Protein AF-A0A930MAA2-F1 (afdb_monomer_lite)

Foldseek 3Di:
DVVLLQVQQVQLLVLLLLQLQVLLLLCLVPVPDPDPLLVVLLVVLLVVLLVVLVVVLVCCVVVVPPDDPVVQLVVLVVLQVVLVVLLVVLVVVVVPDDDDPVSVVSNSVSSSSNSNSSSNNSVNSLVVSLVVLVVVCVPVCPDPSNVSNVNSNVNSNVNSNVSSNVSSVVSNCPPVVNVVPD

Sequence (182 aa):
MLQAFLQQLVPALEESIKLAVPLGILLAIILPLPDQSIRRTFTRVLKWGFFLSLFMTAVRVGTKSAVNREIFESMAITIDIIGAILLCAILLRSLHREWSPQEERVFRFGTGALTLGLCLYHGLELWLIPVGTVQVAMGNYLTLTFLVKMLGFFGGIFFGFLSGYLAYKAAAALNHGRLVFV

Structure (mmCIF, N/CA/C/O backbone):
data_AF-A0A930MAA2-F1
#
_entry.id   AF-A0A930MAA2-F1
#
loop_
_atom_site.group_PDB
_atom_site.id
_atom_site.type_symbol
_atom_site.label_atom_id
_atom_site.label_alt_id
_atom_site.label_comp_id
_atom_site.label_asym_id
_atom_site.label_entity_id
_atom_site.label_seq_id
_atom_site.pdbx_PDB_ins_code
_atom_site.Cartn_x
_atom_site.Cartn_y
_atom_site.Cartn_z
_atom_site.occupancy
_atom_site.B_iso_or_equiv
_atom_site.auth_seq_id
_atom_site.auth_comp_id
_atom_site.auth_asym_id
_atom_site.auth_atom_id
_atom_site.pdbx_PDB_model_num
ATOM 1 N N . MET A 1 1 ? 14.204 -15.316 -20.553 1.00 83.62 1 MET A N 1
ATOM 2 C CA . MET A 1 1 ? 12.851 -14.711 -20.476 1.00 83.62 1 MET A CA 1
ATOM 3 C C . MET A 1 1 ? 12.228 -14.855 -19.095 1.00 83.62 1 MET A C 1
ATOM 5 O O . MET A 1 1 ? 11.866 -13.834 -18.529 1.00 83.62 1 MET A O 1
ATOM 9 N N . LEU A 1 2 ? 12.202 -16.056 -18.500 1.00 89.50 2 LEU A N 1
ATOM 10 C CA . LEU A 1 2 ? 11.727 -16.247 -17.119 1.00 89.50 2 LEU A CA 1
ATOM 11 C C . LEU A 1 2 ? 12.445 -15.343 -16.096 1.00 89.50 2 LEU A C 1
ATOM 13 O O . LEU A 1 2 ? 11.799 -14.741 -15.252 1.00 89.50 2 LEU A O 1
ATOM 17 N N . GLN A 1 3 ? 13.763 -15.165 -16.222 1.00 91.88 3 GLN A N 1
ATOM 18 C CA . GLN A 1 3 ? 14.521 -14.253 -15.357 1.00 91.88 3 GLN A CA 1
ATOM 19 C C . GLN A 1 3 ? 14.012 -12.800 -15.421 1.00 91.88 3 GLN A C 1
ATOM 21 O O . GLN A 1 3 ? 13.857 -12.167 -14.386 1.00 91.88 3 GLN A O 1
ATOM 26 N N . ALA A 1 4 ? 13.707 -12.281 -16.616 1.00 88.81 4 ALA A N 1
ATOM 27 C CA . ALA A 1 4 ? 13.202 -10.915 -16.786 1.00 88.81 4 ALA A CA 1
ATOM 28 C C . ALA A 1 4 ? 11.789 -10.745 -16.205 1.00 88.81 4 ALA A C 1
ATOM 30 O O . ALA A 1 4 ? 11.466 -9.686 -15.673 1.00 88.81 4 ALA A O 1
ATOM 31 N N . PHE A 1 5 ? 10.974 -11.801 -16.279 1.00 92.25 5 PHE A N 1
ATOM 32 C CA . PHE A 1 5 ? 9.670 -11.860 -15.627 1.00 92.25 5 PHE A CA 1
ATOM 33 C C . PHE A 1 5 ? 9.820 -11.818 -14.103 1.00 92.25 5 PHE A C 1
ATOM 35 O O . PHE A 1 5 ? 9.263 -10.937 -13.454 1.00 92.25 5 PHE A O 1
ATOM 42 N N . LEU A 1 6 ? 10.630 -12.718 -13.533 1.00 92.69 6 LEU A N 1
ATOM 43 C CA . LEU A 1 6 ? 10.838 -12.823 -12.086 1.00 92.69 6 LEU A CA 1
ATOM 44 C C . LEU A 1 6 ? 11.453 -11.553 -11.484 1.00 92.69 6 LEU A C 1
ATOM 46 O O . LEU A 1 6 ? 11.052 -11.142 -10.401 1.00 92.69 6 LEU A O 1
ATOM 50 N N . GLN A 1 7 ? 12.360 -10.892 -12.209 1.00 93.06 7 GLN A N 1
ATOM 51 C CA . GLN A 1 7 ? 12.963 -9.619 -11.797 1.00 93.06 7 GLN A CA 1
ATOM 52 C C . GLN A 1 7 ? 11.949 -8.491 -11.591 1.00 93.06 7 GLN A C 1
ATOM 54 O O . GLN A 1 7 ? 12.253 -7.547 -10.873 1.00 93.06 7 GLN A O 1
ATOM 59 N N . GLN A 1 8 ? 10.783 -8.552 -12.234 1.00 92.50 8 GLN A N 1
ATOM 60 C CA . GLN A 1 8 ? 9.710 -7.575 -12.033 1.00 92.50 8 GLN A CA 1
ATOM 61 C C . GLN A 1 8 ? 8.613 -8.128 -11.124 1.00 92.50 8 GLN A C 1
ATOM 63 O O . GLN A 1 8 ? 8.060 -7.383 -10.324 1.00 92.50 8 GLN A O 1
ATOM 68 N N . LEU A 1 9 ? 8.341 -9.434 -11.205 1.00 95.25 9 LEU A N 1
ATOM 69 C CA . LEU A 1 9 ? 7.348 -10.117 -10.382 1.00 95.25 9 LEU A CA 1
ATOM 70 C C . LEU A 1 9 ? 7.668 -10.020 -8.893 1.00 95.25 9 LEU A C 1
ATOM 72 O O . LEU A 1 9 ? 6.806 -9.614 -8.127 1.00 95.25 9 LEU A O 1
ATOM 76 N N . VAL A 1 10 ? 8.879 -10.404 -8.484 1.00 94.12 10 VAL A N 1
ATOM 77 C CA . VAL A 1 10 ? 9.259 -10.492 -7.066 1.00 94.12 10 VAL A CA 1
ATOM 78 C C . VAL A 1 10 ? 9.164 -9.139 -6.352 1.00 94.12 10 VAL A C 1
ATOM 80 O O . VAL A 1 10 ? 8.442 -9.074 -5.360 1.00 94.12 10 VAL A O 1
ATOM 83 N N . PRO A 1 11 ? 9.790 -8.046 -6.836 1.00 93.75 11 PRO A N 1
ATOM 84 C CA . PRO A 1 11 ? 9.680 -6.757 -6.153 1.00 93.75 11 PRO A CA 1
ATOM 85 C C . PRO A 1 11 ? 8.258 -6.184 -6.211 1.00 93.75 11 PRO A C 1
ATOM 87 O O . PRO A 1 11 ? 7.791 -5.599 -5.239 1.00 93.75 11 PRO A O 1
ATOM 90 N N . ALA A 1 12 ? 7.530 -6.385 -7.317 1.00 94.25 12 ALA A N 1
ATOM 91 C CA . ALA A 1 12 ? 6.144 -5.932 -7.410 1.00 94.25 12 ALA A CA 1
ATOM 92 C C . ALA A 1 12 ? 5.235 -6.693 -6.439 1.00 94.25 12 ALA A C 1
ATOM 94 O O . ALA A 1 12 ? 4.351 -6.098 -5.830 1.00 94.25 12 ALA A O 1
ATOM 95 N N . LEU A 1 13 ? 5.458 -7.998 -6.275 1.00 95.19 13 LEU A N 1
ATOM 96 C CA . LEU A 1 13 ? 4.776 -8.831 -5.291 1.00 95.19 13 LEU A CA 1
ATOM 97 C C . LEU A 1 13 ? 5.088 -8.366 -3.868 1.00 95.19 13 LEU A C 1
ATOM 99 O O . LEU A 1 13 ? 4.176 -8.205 -3.069 1.00 95.19 13 LEU A O 1
ATOM 103 N N . GLU A 1 14 ? 6.358 -8.132 -3.557 1.00 94.19 14 GLU A N 1
ATOM 104 C CA . GLU A 1 14 ? 6.790 -7.698 -2.231 1.00 94.19 14 GLU A CA 1
ATOM 105 C C . GLU A 1 14 ? 6.125 -6.375 -1.823 1.00 94.19 14 GLU A C 1
ATOM 107 O O . GLU A 1 14 ? 5.455 -6.318 -0.789 1.00 94.19 14 GLU A O 1
ATOM 112 N N . GLU A 1 15 ? 6.218 -5.341 -2.662 1.00 92.44 15 GLU A N 1
ATOM 113 C CA . GLU A 1 15 ? 5.625 -4.035 -2.353 1.00 92.44 15 GLU A CA 1
ATOM 114 C C . GLU A 1 15 ? 4.094 -4.064 -2.370 1.00 92.44 15 GLU A C 1
ATOM 116 O O . GLU A 1 15 ? 3.436 -3.435 -1.537 1.00 92.44 15 GLU A O 1
ATOM 121 N N . SER A 1 16 ? 3.492 -4.856 -3.261 1.00 92.56 16 SER A N 1
ATOM 122 C CA . SER A 1 16 ? 2.037 -5.017 -3.265 1.00 92.56 16 SER A CA 1
ATOM 123 C C . SER A 1 16 ? 1.523 -5.793 -2.052 1.00 92.56 16 SER A C 1
ATOM 125 O O . SER A 1 16 ? 0.444 -5.464 -1.570 1.00 92.56 16 SER A O 1
ATOM 127 N N . ILE A 1 17 ? 2.271 -6.758 -1.503 1.00 93.69 17 ILE A N 1
ATOM 128 C CA . ILE A 1 17 ? 1.927 -7.430 -0.239 1.00 93.69 17 ILE A CA 1
ATOM 129 C C . ILE A 1 17 ? 2.012 -6.443 0.925 1.00 93.69 17 ILE A C 1
ATOM 131 O O . ILE A 1 17 ? 1.053 -6.341 1.695 1.00 93.69 17 ILE A O 1
ATOM 135 N N . LYS A 1 18 ? 3.122 -5.699 1.036 1.00 92.75 18 LYS A N 1
ATOM 136 C CA . LYS A 1 18 ? 3.328 -4.696 2.095 1.00 92.75 18 LYS A CA 1
ATOM 137 C C . LYS A 1 18 ? 2.238 -3.622 2.095 1.00 92.75 18 LYS A C 1
ATOM 139 O O . LYS A 1 18 ? 1.850 -3.154 3.157 1.00 92.75 18 LYS A O 1
ATOM 144 N N . LEU A 1 19 ? 1.681 -3.291 0.929 1.00 93.00 19 LEU A N 1
ATOM 145 C CA . LEU A 1 19 ? 0.539 -2.385 0.806 1.00 93.00 19 LEU A CA 1
ATOM 146 C C . LEU A 1 19 ? -0.814 -3.076 1.067 1.00 93.00 19 LEU A C 1
ATOM 148 O O . LEU A 1 19 ? -1.627 -2.597 1.857 1.00 93.00 19 LEU A O 1
ATOM 152 N N . ALA A 1 20 ? -1.097 -4.186 0.382 1.00 92.94 20 ALA A N 1
ATOM 153 C CA . ALA A 1 20 ? -2.432 -4.780 0.332 1.00 92.94 20 ALA A CA 1
ATOM 154 C C . ALA A 1 20 ? -2.813 -5.529 1.614 1.00 92.94 20 ALA A C 1
ATOM 156 O O . ALA A 1 20 ? -3.989 -5.531 1.979 1.00 92.94 20 ALA A O 1
ATOM 157 N N . VAL A 1 21 ? -1.856 -6.154 2.308 1.00 93.25 21 VAL A N 1
ATOM 158 C CA . VAL A 1 21 ? -2.135 -6.913 3.538 1.00 93.25 21 VAL A CA 1
ATOM 159 C C . VAL A 1 21 ? -2.573 -5.991 4.681 1.00 93.25 21 VAL A C 1
ATOM 161 O O . VAL A 1 21 ? -3.670 -6.214 5.202 1.00 93.25 21 VAL A O 1
ATOM 164 N N . PRO A 1 22 ? -1.830 -4.925 5.045 1.00 91.56 22 PRO A N 1
ATOM 165 C CA . PRO A 1 22 ? -2.271 -4.008 6.095 1.00 91.56 22 PRO A CA 1
ATOM 166 C C . PRO A 1 22 ? -3.595 -3.319 5.759 1.00 91.56 22 PRO A C 1
ATOM 168 O O . PRO A 1 22 ? -4.468 -3.218 6.619 1.00 91.56 22 PRO A O 1
ATOM 171 N N . LEU A 1 23 ? -3.801 -2.916 4.499 1.00 92.56 23 LEU A N 1
ATOM 172 C CA . LEU A 1 23 ? -5.073 -2.337 4.055 1.00 92.56 23 LEU A CA 1
ATOM 173 C C . LEU A 1 23 ? -6.233 -3.338 4.138 1.00 92.56 23 LEU A C 1
ATOM 175 O O . LEU A 1 23 ? -7.340 -2.959 4.520 1.00 92.56 23 LEU A O 1
ATOM 179 N N . GLY A 1 24 ? -5.993 -4.609 3.807 1.00 90.44 24 GLY A N 1
ATOM 180 C CA . GLY A 1 24 ? -6.975 -5.684 3.940 1.00 90.44 24 GLY A CA 1
ATOM 181 C C . GLY A 1 24 ? -7.370 -5.932 5.397 1.00 90.44 24 GLY A C 1
ATOM 182 O O . GLY A 1 24 ? -8.558 -6.053 5.700 1.00 90.44 24 GLY A O 1
ATOM 183 N N . ILE A 1 25 ? -6.397 -5.932 6.310 1.00 89.94 25 ILE A N 1
ATOM 184 C CA . ILE A 1 25 ? -6.636 -6.044 7.757 1.00 89.94 25 ILE A CA 1
ATOM 185 C C . ILE A 1 25 ? -7.419 -4.828 8.264 1.00 89.94 25 ILE A C 1
ATOM 187 O O . ILE A 1 25 ? -8.435 -4.986 8.940 1.00 89.94 25 ILE A O 1
ATOM 191 N N . LEU A 1 26 ? -7.007 -3.614 7.893 1.00 89.12 26 LEU A N 1
ATOM 192 C CA . LEU A 1 26 ? -7.688 -2.386 8.295 1.00 89.12 26 LEU A CA 1
ATOM 193 C C . LEU A 1 26 ? -9.138 -2.359 7.789 1.00 89.12 26 LEU A C 1
ATOM 195 O O . LEU A 1 26 ? -10.052 -2.010 8.534 1.00 89.12 26 LEU A O 1
ATOM 199 N N . LEU A 1 27 ? -9.381 -2.811 6.556 1.00 89.12 27 LEU A N 1
ATOM 200 C CA . LEU A 1 27 ? -10.730 -2.959 6.014 1.00 89.12 27 LEU A CA 1
ATOM 201 C C . LEU A 1 27 ? -11.566 -3.965 6.819 1.00 89.12 27 LEU A C 1
ATOM 203 O O . LEU A 1 27 ? -12.745 -3.705 7.059 1.00 89.12 27 LEU A O 1
ATOM 207 N N . ALA A 1 28 ? -10.979 -5.083 7.256 1.00 87.25 28 ALA A N 1
ATOM 208 C CA . ALA A 1 28 ? -11.665 -6.069 8.093 1.00 87.25 28 ALA A CA 1
ATOM 209 C C . ALA A 1 28 ? -12.072 -5.500 9.462 1.00 87.25 28 ALA A C 1
ATOM 211 O O . ALA A 1 28 ? -13.125 -5.870 9.979 1.00 87.25 28 ALA A O 1
ATOM 212 N N . ILE A 1 29 ? -11.280 -4.576 10.015 1.00 85.88 29 ILE A N 1
ATOM 213 C CA . ILE A 1 29 ? -11.586 -3.870 11.267 1.00 85.88 29 ILE A CA 1
ATOM 214 C C . ILE A 1 29 ? -12.692 -2.829 11.054 1.00 85.88 29 ILE A C 1
ATOM 216 O O . ILE A 1 29 ? -13.600 -2.723 11.871 1.00 85.88 29 ILE A O 1
ATOM 220 N N . ILE A 1 30 ? -12.645 -2.071 9.954 1.00 85.88 30 ILE A N 1
ATOM 221 C CA . ILE A 1 30 ? -13.570 -0.955 9.690 1.00 85.88 30 ILE A CA 1
ATOM 222 C C . ILE A 1 30 ? -14.963 -1.429 9.276 1.00 85.88 30 ILE A C 1
ATOM 224 O O . ILE A 1 30 ? -15.960 -0.804 9.627 1.00 85.88 30 ILE A O 1
ATOM 228 N N . LEU A 1 31 ? -15.053 -2.493 8.477 1.00 84.12 31 LEU A N 1
ATOM 229 C CA . LEU A 1 31 ? -16.311 -2.944 7.880 1.00 84.12 31 LEU A CA 1
ATOM 230 C C . LEU A 1 31 ? -17.429 -3.297 8.889 1.00 84.12 31 LEU A C 1
ATOM 232 O O . LEU A 1 31 ? -18.575 -2.956 8.589 1.00 84.12 31 LEU A O 1
ATOM 236 N N . PRO A 1 32 ? -17.149 -3.937 10.042 1.00 80.19 32 PRO A N 1
ATOM 237 C CA . PRO A 1 32 ? -18.152 -4.208 11.072 1.00 80.19 32 PRO A CA 1
ATOM 238 C C . PRO A 1 32 ? -18.475 -3.008 11.978 1.00 80.19 32 PRO A C 1
ATOM 240 O O . PRO A 1 32 ? -19.409 -3.108 12.770 1.00 80.19 32 PRO A O 1
ATOM 243 N N . LEU A 1 33 ? -17.747 -1.886 11.890 1.00 80.19 33 LEU A N 1
ATOM 244 C CA . LEU A 1 33 ? -18.051 -0.711 12.710 1.00 80.19 33 LEU A CA 1
ATOM 245 C C . LEU A 1 33 ? -19.372 -0.058 12.258 1.00 80.19 33 LEU A C 1
ATOM 247 O O . LEU A 1 33 ? -19.614 0.077 11.053 1.00 80.19 33 LEU A O 1
ATOM 251 N N . PRO A 1 34 ? -20.219 0.396 13.202 1.00 74.00 34 PRO A N 1
ATOM 252 C CA . PRO A 1 34 ? -21.496 1.029 12.876 1.00 74.00 34 PRO A CA 1
ATOM 253 C C . PRO A 1 34 ? -21.315 2.379 12.164 1.00 74.00 34 PRO A C 1
ATOM 255 O O . PRO A 1 34 ? -22.152 2.761 11.339 1.00 74.00 34 PRO A O 1
ATOM 258 N N . ASP A 1 35 ? -20.210 3.088 12.427 1.00 79.25 35 ASP A N 1
ATOM 259 C CA . ASP A 1 35 ? -19.970 4.408 11.855 1.00 79.25 35 ASP A CA 1
ATOM 260 C C . ASP A 1 35 ? -19.536 4.368 10.385 1.00 79.25 35 ASP A C 1
ATOM 262 O O . ASP A 1 35 ? -18.423 4.006 9.988 1.00 79.25 35 ASP A O 1
ATOM 266 N N . GLN A 1 36 ? -20.445 4.866 9.556 1.00 83.88 36 GLN A N 1
ATOM 267 C CA . GLN A 1 36 ? -20.263 5.047 8.126 1.00 83.88 36 GLN A CA 1
ATOM 268 C C . GLN A 1 36 ? -19.186 6.081 7.783 1.00 83.88 36 GLN A C 1
ATOM 270 O O . GLN A 1 36 ? -18.628 6.051 6.678 1.00 83.88 36 GLN A O 1
ATOM 275 N N . SER A 1 37 ? -18.893 7.011 8.693 1.00 85.94 37 SER A N 1
ATOM 276 C CA . SER A 1 37 ? -17.938 8.088 8.461 1.00 85.94 37 SER A CA 1
ATOM 277 C C . SER A 1 37 ? -16.507 7.559 8.346 1.00 85.94 37 SER A C 1
ATOM 279 O O . SER A 1 37 ? -15.786 7.970 7.433 1.00 85.94 37 SER A O 1
ATOM 281 N N . ILE A 1 38 ? -16.122 6.573 9.164 1.00 84.81 38 ILE A N 1
ATOM 282 C CA . ILE A 1 38 ? -14.801 5.924 9.104 1.00 84.81 38 ILE A CA 1
ATOM 283 C C . ILE A 1 38 ? -14.612 5.224 7.755 1.00 84.81 38 ILE A C 1
ATOM 285 O O . ILE A 1 38 ? -13.611 5.444 7.071 1.00 84.81 38 ILE A O 1
ATOM 289 N N . ARG A 1 39 ? -15.616 4.464 7.305 1.00 88.00 39 ARG A N 1
ATOM 290 C CA . ARG A 1 39 ? -15.584 3.757 6.015 1.00 88.00 39 ARG A CA 1
ATOM 291 C C . ARG A 1 39 ? -15.479 4.706 4.820 1.00 88.00 39 ARG A C 1
ATOM 293 O O . ARG A 1 39 ? -14.733 4.444 3.870 1.00 88.00 39 ARG A O 1
ATOM 300 N N . ARG A 1 40 ? -16.212 5.823 4.849 1.00 90.19 40 ARG A N 1
ATOM 301 C CA . ARG A 1 40 ? -16.124 6.864 3.809 1.00 90.19 40 ARG A CA 1
ATOM 302 C C . ARG A 1 40 ? -14.749 7.526 3.794 1.00 90.19 40 ARG A C 1
ATOM 304 O O . ARG A 1 40 ? -14.216 7.748 2.711 1.00 90.19 40 ARG A O 1
ATOM 311 N N . THR A 1 41 ? -14.167 7.806 4.959 1.00 90.44 41 THR A N 1
ATOM 312 C CA . THR A 1 41 ? -12.808 8.358 5.054 1.00 90.44 41 THR A CA 1
ATOM 313 C C . THR A 1 41 ? -11.784 7.380 4.500 1.00 90.44 41 THR A C 1
ATOM 315 O O . THR A 1 41 ? -11.029 7.765 3.617 1.00 90.44 41 THR A O 1
ATOM 318 N N . PHE A 1 42 ? -11.811 6.114 4.923 1.00 90.94 42 PHE A N 1
ATOM 319 C CA . PHE A 1 42 ? -10.904 5.079 4.423 1.00 90.94 42 PHE A CA 1
ATOM 320 C C . PHE A 1 42 ? -10.954 4.960 2.896 1.00 90.94 42 PHE A C 1
ATOM 322 O O . PHE A 1 42 ? -9.940 5.108 2.226 1.00 90.94 42 PHE A O 1
ATOM 329 N N . THR A 1 43 ? -12.144 4.780 2.317 1.00 91.69 43 THR A N 1
ATOM 330 C CA . THR A 1 43 ? -12.292 4.622 0.857 1.00 91.69 43 THR A CA 1
ATOM 331 C C . THR A 1 43 ? -11.917 5.880 0.076 1.00 91.69 43 THR A C 1
ATOM 333 O O . THR A 1 43 ? -11.346 5.784 -1.011 1.00 91.69 43 THR A O 1
ATOM 336 N N . ARG A 1 44 ? -12.214 7.071 0.612 1.00 93.06 44 ARG A N 1
ATOM 337 C CA . ARG A 1 44 ? -11.799 8.345 0.018 1.00 93.06 44 ARG A CA 1
ATOM 338 C C . ARG A 1 44 ? -10.278 8.478 0.046 1.00 93.06 44 ARG A C 1
ATOM 340 O O . ARG A 1 44 ? -9.694 8.772 -0.991 1.00 93.06 44 ARG A O 1
ATOM 347 N N . VAL A 1 45 ? -9.652 8.248 1.197 1.00 92.75 45 VAL A N 1
ATOM 348 C CA . VAL A 1 45 ? -8.198 8.351 1.357 1.00 92.75 45 VAL A CA 1
ATOM 349 C C . VAL A 1 45 ? -7.479 7.283 0.548 1.00 92.75 45 VAL A C 1
ATOM 351 O O . VAL A 1 45 ? -6.470 7.598 -0.055 1.00 92.75 45 VAL A O 1
ATOM 354 N N . LEU A 1 46 ? -8.019 6.072 0.428 1.00 92.81 46 LEU A N 1
ATOM 355 C CA . LEU A 1 46 ? -7.455 5.034 -0.433 1.00 92.81 46 LEU A CA 1
ATOM 356 C C . LEU A 1 46 ? -7.421 5.479 -1.904 1.00 92.81 46 LEU A C 1
ATOM 358 O O . LEU A 1 46 ? -6.391 5.369 -2.563 1.00 92.81 46 LEU A O 1
ATOM 362 N N . LYS A 1 47 ? -8.527 6.044 -2.412 1.00 92.44 47 LYS A N 1
ATOM 363 C CA . LYS A 1 47 ? -8.593 6.575 -3.785 1.00 92.44 47 LYS A CA 1
ATOM 364 C C . LYS A 1 47 ? -7.617 7.732 -3.990 1.00 92.44 47 LYS A C 1
ATOM 366 O O . LYS A 1 47 ? -6.847 7.721 -4.944 1.00 92.44 47 LYS A O 1
ATOM 371 N N . TRP A 1 48 ? -7.640 8.727 -3.105 1.00 93.00 48 TRP A N 1
ATOM 372 C CA . TRP A 1 48 ? -6.752 9.886 -3.221 1.00 93.00 48 TRP A CA 1
ATO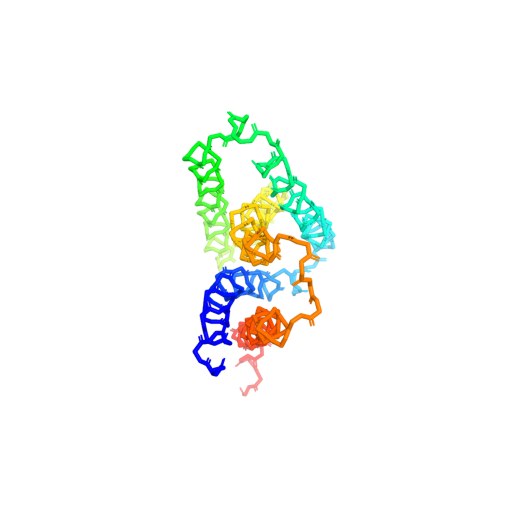M 373 C C . TRP A 1 48 ? -5.288 9.523 -2.990 1.00 93.00 48 TRP A C 1
ATOM 375 O O . TRP A 1 48 ? -4.436 10.025 -3.707 1.00 93.00 48 TRP A O 1
ATOM 385 N N . GLY A 1 49 ? -4.998 8.624 -2.054 1.00 90.38 49 GLY A N 1
ATOM 386 C CA . GLY A 1 49 ? -3.665 8.102 -1.764 1.00 90.38 49 GLY A CA 1
ATOM 387 C C . GLY A 1 49 ? -3.082 7.352 -2.956 1.00 90.38 49 GLY A C 1
ATOM 388 O O . GLY A 1 49 ? -1.925 7.574 -3.299 1.00 90.38 49 GLY A O 1
ATOM 389 N N . PHE A 1 50 ? -3.899 6.563 -3.662 1.00 90.56 50 PHE A N 1
ATOM 390 C CA . PHE A 1 50 ? -3.511 5.946 -4.930 1.00 90.56 50 PHE A CA 1
ATOM 391 C C . PHE A 1 50 ? -3.081 6.999 -5.963 1.00 90.56 50 PHE A C 1
ATOM 393 O O . PHE A 1 50 ? -1.955 6.950 -6.457 1.00 90.56 50 PHE A O 1
ATOM 400 N N . PHE A 1 51 ? -3.924 7.997 -6.250 1.00 91.38 51 PHE A N 1
ATOM 401 C CA . PHE A 1 51 ? -3.578 9.041 -7.226 1.00 91.38 51 PHE A CA 1
ATOM 402 C C . PHE A 1 51 ? -2.396 9.903 -6.779 1.00 91.38 51 PHE A C 1
ATOM 404 O O . PHE A 1 51 ? -1.559 10.274 -7.599 1.00 91.38 51 PHE A O 1
ATOM 411 N N . LEU A 1 52 ? -2.295 10.192 -5.483 1.00 90.19 52 LEU A N 1
ATOM 412 C CA . LEU A 1 52 ? -1.198 10.961 -4.919 1.00 90.19 52 LEU A CA 1
ATOM 413 C C . LEU A 1 52 ? 0.128 10.198 -5.021 1.00 90.19 52 LEU A C 1
ATOM 415 O O . LEU A 1 52 ? 1.133 10.801 -5.375 1.00 90.19 52 LEU A O 1
ATOM 419 N N . SER A 1 53 ? 0.138 8.879 -4.803 1.00 89.06 53 SER A N 1
ATOM 420 C CA . SER A 1 53 ? 1.336 8.045 -4.994 1.00 89.06 53 SER A CA 1
ATOM 421 C C . SER A 1 53 ? 1.828 8.068 -6.448 1.00 89.06 53 SER A C 1
ATOM 423 O O . SER A 1 53 ? 3.027 8.213 -6.703 1.00 89.06 53 SER A O 1
ATOM 425 N N . LEU A 1 54 ? 0.901 8.031 -7.412 1.00 89.56 54 LEU A N 1
ATOM 426 C CA . LEU A 1 54 ? 1.205 8.146 -8.837 1.00 89.56 54 LEU A CA 1
ATOM 427 C C . LEU A 1 54 ? 1.769 9.536 -9.170 1.00 89.56 54 LEU A C 1
ATOM 429 O O . LEU A 1 54 ? 2.791 9.651 -9.847 1.00 89.56 54 LEU A O 1
ATOM 433 N N . PHE A 1 55 ? 1.134 10.592 -8.652 1.00 88.50 55 PHE A N 1
ATOM 434 C CA . PHE A 1 55 ? 1.585 11.972 -8.823 1.00 88.50 55 PHE A CA 1
ATOM 435 C C . PHE A 1 55 ? 2.988 12.185 -8.246 1.00 88.50 55 PHE A C 1
ATOM 437 O O . PHE A 1 55 ? 3.858 12.714 -8.933 1.00 88.50 55 PHE A O 1
ATOM 444 N N . MET A 1 56 ? 3.246 11.717 -7.023 1.00 86.38 56 MET A N 1
ATOM 445 C CA . MET A 1 56 ? 4.560 11.834 -6.386 1.00 86.38 56 MET A CA 1
ATOM 446 C C . MET A 1 56 ? 5.632 11.058 -7.151 1.00 86.38 56 MET A C 1
ATOM 448 O O . MET A 1 56 ? 6.751 11.547 -7.299 1.00 86.38 56 MET A O 1
ATOM 452 N N . THR A 1 57 ? 5.287 9.897 -7.713 1.00 88.06 57 THR A N 1
ATOM 453 C CA . THR A 1 57 ? 6.183 9.151 -8.607 1.00 88.06 57 THR A CA 1
ATOM 454 C C . THR A 1 57 ? 6.530 9.976 -9.847 1.00 88.06 57 THR A C 1
ATOM 456 O O . THR A 1 57 ? 7.705 10.109 -10.189 1.00 88.06 57 THR A O 1
ATOM 459 N N . ALA A 1 58 ? 5.534 10.591 -10.490 1.00 86.69 58 ALA A N 1
ATOM 460 C CA . ALA A 1 58 ? 5.746 11.441 -11.660 1.00 86.69 58 ALA A CA 1
ATOM 461 C C . ALA A 1 58 ? 6.611 12.670 -11.334 1.00 86.69 58 ALA A C 1
ATOM 463 O O . ALA A 1 58 ? 7.564 12.957 -12.058 1.00 86.69 58 ALA A O 1
ATOM 464 N N . VAL A 1 59 ? 6.335 13.359 -10.221 1.00 85.56 59 VAL A N 1
ATOM 465 C CA . VAL A 1 59 ? 7.130 14.507 -9.756 1.00 85.56 59 VAL A CA 1
ATOM 466 C C . VAL A 1 59 ? 8.566 14.086 -9.470 1.00 85.56 59 VAL A C 1
ATOM 468 O O . VAL A 1 59 ? 9.494 14.746 -9.937 1.00 85.56 59 VAL A O 1
ATOM 471 N N . ARG A 1 60 ? 8.779 12.974 -8.760 1.00 84.06 60 ARG A N 1
ATOM 472 C CA . ARG A 1 60 ? 10.117 12.452 -8.443 1.00 84.06 60 ARG A CA 1
ATOM 473 C C . ARG A 1 60 ? 10.920 12.165 -9.710 1.00 84.06 60 ARG A C 1
ATOM 475 O O . ARG A 1 60 ? 12.076 12.568 -9.817 1.00 84.06 60 ARG A O 1
ATOM 482 N N . VAL A 1 61 ? 10.296 11.505 -10.682 1.00 83.00 61 VAL A N 1
ATOM 483 C CA . VAL A 1 61 ? 10.929 11.151 -11.958 1.00 83.00 61 VAL A CA 1
ATOM 484 C C . VAL A 1 61 ? 11.208 12.390 -12.808 1.00 83.00 61 VAL A C 1
ATOM 486 O O . VAL A 1 61 ? 12.274 12.484 -13.414 1.00 83.00 61 VAL A O 1
ATOM 489 N N . GLY A 1 62 ? 10.278 13.346 -12.834 1.00 79.12 62 GLY A N 1
ATOM 490 C CA . GLY A 1 62 ? 10.378 14.560 -13.643 1.00 79.12 62 GLY A CA 1
ATOM 491 C C . GLY A 1 62 ? 11.339 15.607 -13.084 1.00 79.12 62 GLY A C 1
ATOM 492 O O . GLY A 1 62 ? 11.965 16.326 -13.854 1.00 79.12 62 GLY A O 1
ATOM 493 N N . THR A 1 63 ? 11.485 15.694 -11.760 1.00 76.94 63 THR A N 1
ATOM 494 C CA . THR A 1 63 ? 12.250 16.782 -11.130 1.00 76.94 63 THR A CA 1
ATOM 495 C C . THR A 1 63 ? 13.656 16.395 -10.688 1.00 76.94 63 THR A C 1
ATOM 497 O O . THR A 1 63 ? 14.434 17.314 -10.460 1.00 76.94 63 THR A O 1
ATOM 500 N N . LYS A 1 64 ? 13.999 15.094 -10.587 1.00 63.91 64 LYS A N 1
ATOM 501 C CA . LYS A 1 64 ? 15.282 14.484 -10.133 1.00 63.91 64 LYS A CA 1
ATOM 502 C C . LYS A 1 64 ? 15.880 14.979 -8.793 1.00 63.91 64 LYS A C 1
ATOM 504 O O . LYS A 1 64 ? 16.597 14.213 -8.162 1.00 63.91 64 LYS A O 1
ATOM 509 N N . SER A 1 65 ? 15.546 16.184 -8.333 1.00 56.97 65 SER A N 1
ATOM 510 C CA . SER A 1 65 ? 16.127 16.904 -7.195 1.00 56.97 65 SER A CA 1
ATOM 511 C C . SER A 1 65 ? 15.084 17.535 -6.261 1.00 56.97 65 SER A C 1
ATOM 513 O O . SER A 1 65 ? 15.460 17.991 -5.188 1.00 56.97 65 SER A O 1
ATOM 515 N N . ALA A 1 66 ? 13.791 17.598 -6.623 1.00 59.94 66 ALA A N 1
ATOM 516 C CA . ALA A 1 66 ? 12.800 18.314 -5.801 1.00 59.94 66 ALA A CA 1
ATOM 517 C C . ALA A 1 66 ? 12.236 17.487 -4.631 1.00 59.94 66 ALA A C 1
ATOM 519 O O . ALA A 1 66 ? 11.742 18.057 -3.662 1.00 59.94 66 ALA A O 1
ATOM 520 N N . VAL A 1 67 ? 12.309 16.153 -4.698 1.00 63.50 67 VAL A N 1
ATOM 521 C CA . VAL A 1 67 ? 11.834 15.263 -3.629 1.00 63.50 67 VAL A CA 1
ATOM 522 C C . VAL A 1 67 ? 13.003 14.429 -3.136 1.00 63.50 67 VAL A C 1
ATOM 524 O O . VAL A 1 67 ? 13.416 13.476 -3.799 1.00 63.50 67 VAL A O 1
ATOM 527 N N . ASN A 1 68 ? 13.541 14.794 -1.972 1.00 76.62 68 ASN A N 1
ATOM 528 C CA . ASN A 1 68 ? 14.590 14.003 -1.350 1.00 76.62 68 ASN A CA 1
ATOM 529 C C . ASN A 1 68 ? 13.985 12.695 -0.821 1.00 76.62 68 ASN A C 1
ATOM 531 O O . ASN A 1 68 ? 13.060 12.724 -0.003 1.00 76.62 68 ASN A O 1
ATOM 535 N N . ARG A 1 69 ? 14.491 11.558 -1.317 1.00 73.31 69 ARG A N 1
ATOM 536 C CA . ARG A 1 69 ? 13.948 10.217 -1.044 1.00 73.31 69 ARG A CA 1
ATOM 537 C C . ARG A 1 69 ? 13.835 9.967 0.458 1.00 73.31 69 ARG A C 1
ATOM 539 O O . ARG A 1 69 ? 12.769 9.608 0.940 1.00 73.31 69 ARG A O 1
ATOM 546 N N . GLU A 1 70 ? 14.914 10.244 1.178 1.00 80.38 70 GLU A N 1
ATOM 547 C CA . GLU A 1 70 ? 15.038 9.979 2.613 1.00 80.38 70 GLU A CA 1
ATOM 548 C C . GLU A 1 70 ? 14.026 10.779 3.442 1.00 80.38 70 GLU A C 1
ATOM 550 O O . GLU A 1 70 ? 13.423 10.254 4.377 1.00 80.38 70 GLU A O 1
ATOM 555 N N . ILE A 1 71 ? 13.784 12.042 3.076 1.00 82.19 71 ILE A N 1
ATOM 556 C CA . ILE A 1 71 ? 12.846 12.917 3.794 1.00 82.19 71 ILE A CA 1
ATOM 557 C C . ILE A 1 71 ? 11.406 12.455 3.559 1.00 82.19 71 ILE A C 1
ATOM 559 O O . ILE A 1 71 ? 10.609 12.385 4.491 1.00 82.19 71 ILE A O 1
ATOM 563 N N . PHE A 1 72 ? 11.063 12.117 2.317 1.00 81.81 72 PHE A N 1
ATOM 564 C CA . PHE A 1 72 ? 9.717 11.651 2.001 1.00 81.81 72 PHE A CA 1
ATOM 565 C C . PHE A 1 72 ? 9.414 10.294 2.653 1.00 81.81 72 PHE A C 1
ATOM 567 O O . PHE A 1 72 ? 8.355 10.120 3.256 1.00 81.81 72 PHE A O 1
ATOM 574 N N . GLU A 1 73 ? 10.361 9.360 2.583 1.00 83.00 73 GLU A N 1
ATOM 575 C CA . GLU A 1 73 ? 10.240 8.029 3.179 1.00 83.00 73 GLU A CA 1
ATOM 576 C C . GLU A 1 73 ? 10.150 8.094 4.705 1.00 83.00 73 GLU A C 1
ATOM 578 O O . GLU A 1 73 ? 9.239 7.508 5.289 1.00 83.00 73 GLU A O 1
ATOM 583 N N . SER A 1 74 ? 11.016 8.878 5.353 1.00 85.81 74 SER A N 1
ATOM 584 C CA . SER A 1 74 ? 10.968 9.065 6.808 1.00 85.81 74 SER A CA 1
ATOM 585 C C . SER A 1 74 ? 9.660 9.706 7.273 1.00 85.81 74 SER A C 1
ATOM 587 O O . SER A 1 74 ? 9.093 9.276 8.280 1.00 85.81 74 SER A O 1
ATOM 589 N N . MET A 1 75 ? 9.129 10.681 6.530 1.00 86.88 75 MET A N 1
ATOM 590 C CA . MET A 1 75 ? 7.849 11.311 6.854 1.00 86.88 75 MET A CA 1
ATOM 591 C C . MET A 1 75 ? 6.682 10.323 6.725 1.00 86.88 75 MET A C 1
ATOM 593 O O . MET A 1 75 ? 5.834 10.265 7.616 1.00 86.88 75 MET A O 1
ATOM 597 N N . ALA A 1 76 ? 6.652 9.515 5.660 1.00 86.50 76 ALA A N 1
ATOM 598 C CA . ALA A 1 76 ? 5.605 8.517 5.454 1.00 86.50 76 ALA A CA 1
ATOM 599 C C . ALA A 1 76 ? 5.626 7.428 6.540 1.00 86.50 76 ALA A C 1
ATOM 601 O O . ALA A 1 76 ? 4.583 7.137 7.123 1.00 86.50 76 ALA A O 1
ATOM 602 N N . ILE A 1 77 ? 6.811 6.907 6.881 1.00 87.12 77 ILE A N 1
ATOM 603 C CA . ILE A 1 77 ? 6.994 5.916 7.954 1.00 87.12 77 ILE A CA 1
ATOM 604 C C . ILE A 1 77 ? 6.579 6.493 9.312 1.00 87.12 77 ILE A C 1
ATOM 606 O O . ILE A 1 77 ? 5.898 5.828 10.088 1.00 87.12 77 ILE A O 1
ATOM 610 N N . THR A 1 78 ? 6.949 7.742 9.605 1.00 88.69 78 THR A N 1
ATOM 611 C CA . THR A 1 78 ? 6.596 8.387 10.881 1.00 88.69 78 THR A CA 1
ATOM 612 C C . THR A 1 78 ? 5.081 8.515 11.037 1.00 88.69 78 THR A C 1
ATOM 614 O O . THR A 1 78 ? 4.539 8.200 12.097 1.00 88.69 78 THR A O 1
ATOM 617 N N . ILE A 1 79 ? 4.383 8.937 9.978 1.00 87.88 79 ILE A N 1
ATOM 618 C CA . ILE A 1 79 ? 2.916 9.020 9.965 1.00 87.88 79 ILE A CA 1
ATOM 619 C C . ILE A 1 79 ? 2.296 7.634 10.166 1.00 87.88 79 ILE A C 1
ATOM 621 O O . ILE A 1 79 ? 1.339 7.507 10.932 1.00 87.88 79 ILE A O 1
ATOM 625 N N . ASP A 1 80 ? 2.847 6.611 9.513 1.00 87.38 80 ASP A N 1
ATOM 626 C CA . ASP A 1 80 ? 2.338 5.245 9.594 1.00 87.38 80 ASP A CA 1
ATOM 627 C C . ASP A 1 80 ? 2.496 4.657 11.003 1.00 87.38 80 ASP A C 1
ATOM 629 O O . ASP A 1 80 ? 1.528 4.170 11.584 1.00 87.38 80 ASP A O 1
ATOM 633 N N . ILE A 1 81 ? 3.670 4.817 11.624 1.00 89.19 81 ILE A N 1
ATOM 634 C CA . ILE A 1 81 ? 3.930 4.374 13.003 1.00 89.19 81 ILE A CA 1
ATOM 635 C C . ILE A 1 81 ? 2.994 5.077 13.991 1.00 89.19 81 ILE A C 1
ATOM 637 O O . ILE A 1 81 ? 2.370 4.421 14.827 1.00 89.19 81 ILE A O 1
ATOM 641 N N . ILE A 1 82 ? 2.864 6.405 13.902 1.00 89.38 82 ILE A N 1
ATOM 642 C CA . ILE A 1 82 ? 1.981 7.169 14.795 1.00 89.38 82 ILE A CA 1
ATOM 643 C C . ILE A 1 82 ? 0.525 6.731 14.595 1.00 89.38 82 ILE A C 1
ATOM 645 O O . ILE A 1 82 ? -0.190 6.503 15.573 1.00 89.38 82 ILE A O 1
ATOM 649 N N . GLY A 1 83 ? 0.091 6.570 13.343 1.00 86.75 83 GLY A N 1
ATOM 650 C CA . GLY A 1 83 ? -1.240 6.076 13.000 1.00 86.75 83 GLY A CA 1
ATOM 651 C C . GLY A 1 83 ? -1.505 4.686 13.575 1.00 86.75 83 GLY A C 1
ATOM 652 O O . GLY A 1 83 ? -2.529 4.480 14.226 1.00 86.75 83 GLY A O 1
ATOM 653 N N . ALA A 1 84 ? -0.565 3.756 13.410 1.00 87.81 84 ALA A N 1
ATOM 654 C CA . ALA A 1 84 ? -0.669 2.388 13.903 1.00 87.81 84 ALA A CA 1
ATOM 655 C C . ALA A 1 84 ? -0.753 2.343 15.433 1.00 87.81 84 ALA A C 1
ATOM 657 O O . ALA A 1 84 ? -1.642 1.688 15.975 1.00 87.81 84 ALA A O 1
ATOM 658 N N . ILE A 1 85 ? 0.111 3.082 16.138 1.00 89.75 85 ILE A N 1
ATOM 659 C CA . ILE A 1 85 ? 0.104 3.148 17.607 1.00 89.75 85 ILE A CA 1
ATOM 660 C C . ILE A 1 85 ? -1.230 3.700 18.118 1.00 89.75 85 ILE A C 1
ATOM 662 O O . ILE A 1 85 ? -1.812 3.127 19.040 1.00 89.75 85 ILE A O 1
ATOM 666 N N . LEU A 1 86 ? -1.743 4.775 17.511 1.00 88.62 86 LEU A N 1
ATOM 667 C CA . LEU A 1 86 ? -3.028 5.367 17.891 1.00 88.62 86 LEU A CA 1
ATOM 668 C C . LEU A 1 86 ? -4.189 4.387 17.689 1.00 88.62 86 LEU A C 1
ATOM 670 O O . LEU A 1 86 ? -5.012 4.221 18.590 1.00 88.62 86 LEU A O 1
ATOM 674 N N . LEU A 1 87 ? -4.246 3.718 16.533 1.00 88.00 87 LEU A N 1
ATOM 675 C CA . LEU A 1 87 ? -5.288 2.733 16.243 1.00 88.00 87 LEU A CA 1
ATOM 676 C C . LEU A 1 87 ? -5.208 1.543 17.203 1.00 88.00 87 LEU A C 1
ATOM 678 O O . LEU A 1 87 ? -6.222 1.176 17.792 1.00 88.00 87 LEU A O 1
ATOM 682 N N . CYS A 1 88 ? -4.016 0.986 17.423 1.00 87.00 88 CYS A N 1
ATOM 683 C CA . CYS A 1 88 ? -3.804 -0.112 18.364 1.00 87.00 88 CYS A CA 1
ATOM 684 C C . CYS A 1 88 ? -4.200 0.275 19.794 1.00 87.00 88 CYS A C 1
ATOM 686 O O . CYS A 1 88 ? -4.882 -0.496 20.463 1.00 87.00 88 CYS A O 1
ATOM 688 N N . ALA A 1 89 ? -3.838 1.474 20.260 1.00 86.31 89 ALA A N 1
ATOM 689 C CA . ALA A 1 89 ? -4.195 1.943 21.597 1.00 86.31 89 ALA A CA 1
ATOM 690 C C . ALA A 1 89 ? -5.718 2.057 21.789 1.00 86.31 89 ALA A C 1
ATOM 692 O O . ALA A 1 89 ? -6.237 1.654 22.831 1.00 86.31 89 ALA A O 1
ATOM 693 N N . ILE A 1 90 ? -6.439 2.568 20.785 1.00 84.94 90 ILE A N 1
ATOM 694 C CA . ILE A 1 90 ? -7.905 2.684 20.822 1.00 84.94 90 ILE A CA 1
ATOM 695 C C . ILE A 1 90 ? -8.558 1.298 20.757 1.00 84.94 90 ILE A C 1
ATOM 697 O O . ILE A 1 90 ? -9.443 1.006 21.558 1.00 84.94 90 ILE A O 1
ATOM 701 N N . LEU A 1 91 ? -8.093 0.414 19.869 1.00 84.00 91 LEU A N 1
ATOM 702 C CA . LEU A 1 91 ? -8.618 -0.952 19.747 1.00 84.00 91 LEU A CA 1
ATOM 703 C C . LEU A 1 91 ? -8.386 -1.780 21.020 1.00 84.00 91 LEU A C 1
ATOM 705 O O . LEU A 1 91 ? -9.282 -2.501 21.450 1.00 84.00 91 LEU A O 1
ATOM 709 N N . LEU A 1 92 ? -7.228 -1.639 21.673 1.00 82.38 92 LEU A N 1
ATOM 710 C CA . LEU A 1 92 ? -6.939 -2.322 22.939 1.00 82.38 92 LEU A CA 1
ATOM 711 C C . LEU A 1 92 ? -7.827 -1.823 24.087 1.00 82.38 92 LEU A C 1
ATOM 713 O O . LEU A 1 92 ? -8.284 -2.614 24.912 1.00 82.38 92 LEU A O 1
ATOM 717 N N . ARG A 1 93 ? -8.112 -0.517 24.135 1.00 80.38 93 ARG A N 1
ATOM 718 C CA . ARG A 1 93 ? -9.051 0.058 25.112 1.00 80.38 93 ARG A CA 1
ATOM 719 C C . ARG A 1 93 ? -10.493 -0.359 24.837 1.00 80.38 93 ARG A C 1
ATOM 721 O O . ARG A 1 93 ? -11.232 -0.631 25.780 1.00 80.38 93 ARG A O 1
ATOM 728 N N . SER A 1 94 ? -10.858 -0.484 23.563 1.00 74.25 94 SER A N 1
ATOM 729 C CA . SER A 1 94 ? -12.181 -0.929 23.124 1.00 74.25 94 SER A CA 1
ATOM 730 C C . SER A 1 94 ? -12.567 -2.321 23.613 1.00 74.25 94 SER A C 1
ATOM 732 O O . SER A 1 94 ? -13.756 -2.607 23.707 1.00 74.25 94 SER A O 1
ATOM 734 N N . LEU A 1 95 ? -11.598 -3.198 23.894 1.00 69.56 95 LEU A N 1
ATOM 735 C CA . LEU A 1 95 ? -11.878 -4.536 24.427 1.00 69.56 95 LEU A CA 1
ATOM 736 C C . LEU A 1 95 ? -12.591 -4.486 25.787 1.00 69.56 95 LEU A C 1
ATOM 738 O O . LEU A 1 95 ? -13.296 -5.423 26.139 1.00 69.56 95 LEU A O 1
ATOM 742 N N . HIS A 1 96 ? -12.413 -3.396 26.540 1.00 69.44 96 HIS A N 1
ATOM 743 C CA . HIS A 1 96 ? -12.909 -3.258 27.910 1.00 69.44 96 HIS A CA 1
ATOM 744 C C . HIS A 1 96 ? -13.966 -2.154 28.066 1.00 69.44 96 HIS A C 1
ATOM 746 O O . HIS A 1 96 ? -14.559 -2.032 29.137 1.00 69.44 96 HIS A O 1
ATOM 752 N N . ARG A 1 97 ? -14.182 -1.312 27.043 1.00 75.31 97 ARG A N 1
ATOM 753 C CA . ARG A 1 97 ? -15.042 -0.124 27.129 1.00 75.31 97 ARG A CA 1
ATOM 754 C C . ARG A 1 97 ? -15.595 0.288 25.762 1.00 75.31 97 ARG A C 1
ATOM 756 O O . ARG A 1 97 ? -14.905 0.189 24.753 1.00 75.31 97 ARG A O 1
ATOM 763 N N . GLU A 1 98 ? -16.811 0.828 25.751 1.00 78.56 98 GLU A N 1
ATOM 764 C CA . GLU A 1 98 ? -17.386 1.492 24.576 1.00 78.56 98 GLU A CA 1
ATOM 765 C C . GLU A 1 98 ? -16.632 2.777 24.191 1.00 78.56 98 GLU A C 1
ATOM 767 O O . GLU A 1 98 ? -16.033 3.450 25.036 1.00 78.56 98 GLU A O 1
ATOM 772 N N . TRP A 1 99 ? -16.671 3.124 22.902 1.00 79.62 99 TRP A N 1
ATOM 773 C CA . TRP A 1 99 ? -15.924 4.255 22.353 1.00 79.62 99 TRP A CA 1
ATOM 774 C C . TRP A 1 99 ? -16.558 5.583 22.741 1.00 79.62 99 TRP A C 1
ATOM 776 O O . TRP A 1 99 ? -17.762 5.790 22.589 1.00 79.62 99 TRP A O 1
ATOM 786 N N . SER A 1 100 ? -15.728 6.531 23.168 1.00 84.69 100 SER A N 1
ATOM 787 C CA . SER A 1 100 ? -16.157 7.922 23.257 1.00 84.69 100 SER A CA 1
ATOM 788 C C . SER A 1 100 ? -16.233 8.577 21.864 1.00 84.69 100 SER A C 1
ATOM 790 O O . SER A 1 100 ? -15.467 8.220 20.963 1.00 84.69 100 SER A O 1
ATOM 792 N N . PRO A 1 101 ? -17.064 9.625 21.682 1.00 83.56 101 PRO A N 1
ATOM 793 C CA . PRO A 1 101 ? -17.140 10.366 20.415 1.00 83.56 101 PRO A CA 1
ATOM 794 C C . PRO A 1 101 ? -15.800 10.994 19.989 1.00 83.56 101 PRO A C 1
ATOM 796 O O . PRO A 1 101 ? -15.549 11.248 18.809 1.00 83.56 101 PRO A O 1
ATOM 799 N N . GLN A 1 102 ? -14.928 11.284 20.961 1.00 86.00 102 GLN A N 1
ATOM 800 C CA . GLN A 1 102 ? -13.585 11.799 20.701 1.00 86.00 102 GLN A CA 1
ATOM 801 C C . GLN A 1 102 ? -12.663 10.701 20.164 1.00 86.00 102 GLN A C 1
ATOM 803 O O . GLN A 1 102 ? -11.969 10.934 19.175 1.00 86.00 102 GLN A O 1
ATOM 808 N N . GLU A 1 103 ? -12.686 9.506 20.759 1.00 85.44 103 GLU A N 1
ATOM 809 C CA . GLU A 1 103 ? -11.904 8.354 20.294 1.00 85.44 103 GLU A CA 1
ATOM 810 C C . GLU A 1 103 ? -12.317 7.926 18.888 1.00 85.44 103 GLU A C 1
ATOM 812 O O . GLU A 1 103 ? -11.451 7.675 18.060 1.00 85.44 103 GLU A O 1
ATOM 817 N N . GLU A 1 104 ? -13.609 7.948 18.567 1.00 85.25 104 GLU A N 1
ATOM 818 C CA . GLU A 1 104 ? -14.109 7.662 17.219 1.00 85.25 104 GLU A CA 1
ATOM 819 C C . GLU A 1 104 ? -13.569 8.660 16.179 1.00 85.25 104 GLU A C 1
ATOM 821 O O . GLU A 1 104 ? -13.104 8.282 15.097 1.00 85.25 104 GLU A O 1
ATOM 826 N N . ARG A 1 105 ? -13.540 9.955 16.524 1.00 87.06 105 ARG A N 1
ATOM 827 C CA . ARG A 1 105 ? -12.944 10.989 15.670 1.00 87.06 105 ARG A CA 1
ATOM 828 C C . ARG A 1 105 ? -11.441 10.759 15.486 1.00 87.06 105 ARG A C 1
ATOM 830 O O . ARG A 1 105 ? -10.960 10.876 14.358 1.00 87.06 105 ARG A O 1
ATOM 837 N N . VAL A 1 106 ? -10.710 10.441 16.555 1.00 88.50 106 VAL A N 1
ATOM 838 C CA . VAL A 1 106 ? -9.266 10.149 16.494 1.00 88.50 106 VAL A CA 1
ATOM 839 C C . VAL A 1 106 ? -9.005 8.886 15.677 1.00 88.50 106 VAL A C 1
ATOM 841 O O . VAL A 1 106 ? -8.138 8.904 14.810 1.00 88.50 106 VAL A O 1
ATOM 844 N N . PHE A 1 107 ? -9.799 7.832 15.861 1.00 88.56 107 PHE A N 1
ATOM 845 C CA . PHE A 1 107 ? -9.713 6.587 15.102 1.00 88.56 107 PHE A CA 1
ATOM 846 C C . PHE A 1 107 ? -9.934 6.828 13.608 1.00 88.56 107 PHE A C 1
ATOM 848 O O . PHE A 1 107 ? -9.189 6.319 12.770 1.00 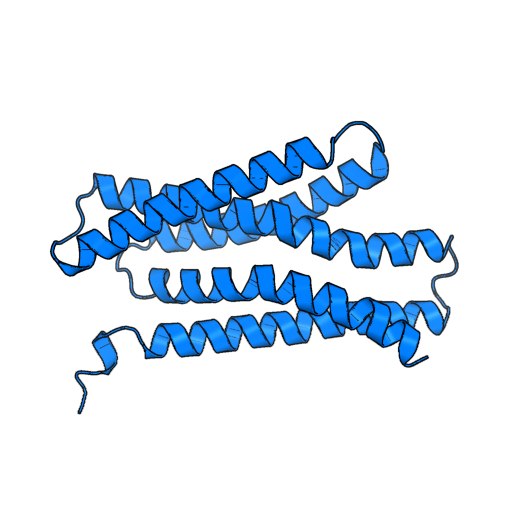88.56 107 PHE A O 1
ATOM 855 N N . ARG A 1 108 ? -10.906 7.674 13.248 1.00 89.00 108 ARG A N 1
ATOM 856 C CA . ARG A 1 108 ? -11.140 8.080 11.858 1.00 89.00 108 ARG A CA 1
ATOM 857 C C . ARG A 1 108 ? -9.937 8.799 11.250 1.00 89.00 108 ARG A C 1
ATOM 859 O O . ARG A 1 108 ? -9.570 8.505 10.112 1.00 89.00 108 ARG A O 1
ATOM 866 N N . PHE A 1 109 ? -9.339 9.744 11.977 1.00 88.38 109 PHE A N 1
ATOM 867 C CA . PHE A 1 109 ? -8.143 10.449 11.509 1.00 88.38 109 PHE A CA 1
ATOM 868 C C . PHE A 1 109 ? -6.931 9.520 11.425 1.00 88.38 109 PHE A C 1
ATOM 870 O O . PHE A 1 109 ? -6.243 9.547 10.411 1.00 88.38 109 PHE A O 1
ATOM 877 N N . GLY A 1 110 ? -6.719 8.656 12.420 1.00 89.12 110 GLY A N 1
ATOM 878 C CA . GLY A 1 110 ? -5.653 7.652 12.429 1.00 89.12 110 GLY A CA 1
ATOM 879 C C . GLY A 1 110 ? -5.782 6.661 11.274 1.00 89.12 110 GLY A C 1
ATOM 880 O O . GLY A 1 110 ? -4.811 6.403 10.576 1.00 89.12 110 GLY A O 1
ATOM 881 N N . THR A 1 111 ? -7.002 6.202 10.989 1.00 90.31 111 THR A N 1
ATOM 882 C CA . THR A 1 111 ? -7.313 5.345 9.834 1.00 90.31 111 THR A CA 1
ATOM 883 C C . THR A 1 111 ? -6.939 6.031 8.525 1.00 90.31 111 THR A C 1
ATOM 885 O O . THR A 1 111 ? -6.312 5.424 7.657 1.00 90.31 111 THR A O 1
ATOM 888 N N . GLY A 1 112 ? -7.315 7.305 8.372 1.00 90.56 112 GLY A N 1
ATOM 889 C CA . GLY A 1 112 ? -6.942 8.101 7.207 1.00 90.56 112 GLY A CA 1
ATOM 890 C C . GLY A 1 112 ? -5.427 8.282 7.095 1.00 90.56 112 GLY A C 1
ATOM 891 O O . GLY A 1 112 ? -4.866 8.027 6.037 1.00 90.56 112 GLY A O 1
ATOM 892 N N . ALA A 1 113 ? -4.759 8.668 8.181 1.00 90.69 113 ALA A N 1
ATOM 893 C CA . ALA A 1 113 ? -3.315 8.883 8.216 1.00 90.69 113 ALA A CA 1
ATOM 894 C C . ALA A 1 113 ? -2.530 7.611 7.863 1.00 90.69 113 ALA A C 1
ATOM 896 O O . ALA A 1 113 ? -1.661 7.667 6.999 1.00 90.69 113 ALA A O 1
ATOM 897 N N . LEU A 1 114 ? -2.896 6.468 8.448 1.00 91.50 114 LEU A N 1
ATOM 898 C CA . LEU A 1 114 ? -2.280 5.167 8.178 1.00 91.50 114 LEU A CA 1
ATOM 899 C C . LEU A 1 114 ? -2.503 4.728 6.723 1.00 91.50 114 LEU A C 1
ATOM 901 O O . LEU A 1 114 ? -1.566 4.388 6.011 1.00 91.50 114 LEU A O 1
ATOM 905 N N . THR A 1 115 ? -3.741 4.832 6.227 1.00 92.25 115 THR A N 1
ATOM 906 C CA . THR A 1 115 ? -4.053 4.516 4.819 1.00 92.25 115 THR A CA 1
ATOM 907 C C . THR A 1 115 ? -3.232 5.380 3.862 1.00 92.25 115 THR A C 1
ATOM 909 O O . THR A 1 115 ? -2.725 4.886 2.855 1.00 92.25 115 THR A O 1
ATOM 912 N N . LEU A 1 116 ? -3.096 6.672 4.170 1.00 91.44 116 LEU A N 1
ATOM 913 C CA . LEU A 1 116 ? -2.312 7.604 3.373 1.00 91.44 116 LEU A CA 1
ATOM 914 C C . LEU A 1 116 ? -0.816 7.276 3.434 1.00 91.44 116 LEU A C 1
ATOM 916 O O . LEU A 1 116 ? -0.187 7.233 2.383 1.00 91.44 116 LEU A O 1
ATOM 920 N N . GLY A 1 117 ? -0.267 7.021 4.624 1.00 89.50 117 GLY A N 1
ATOM 921 C CA . GLY A 1 117 ? 1.138 6.660 4.833 1.00 89.50 117 GLY A CA 1
ATOM 922 C C . GLY A 1 117 ? 1.531 5.419 4.035 1.00 89.50 117 GLY A C 1
ATOM 923 O O . GLY A 1 117 ? 2.457 5.483 3.226 1.00 89.50 117 GLY A O 1
ATOM 924 N N . LEU A 1 118 ? 0.745 4.345 4.155 1.00 91.06 118 LEU A N 1
ATOM 925 C CA . LEU A 1 118 ? 0.929 3.111 3.387 1.00 91.06 118 LEU A CA 1
ATOM 926 C C . LEU A 1 118 ? 0.889 3.361 1.873 1.00 91.06 118 LEU A C 1
ATOM 928 O O . LEU A 1 118 ? 1.769 2.901 1.146 1.00 91.06 118 LEU A O 1
ATOM 932 N N . CYS A 1 119 ? -0.101 4.118 1.386 1.00 90.88 119 CYS A N 1
ATOM 933 C CA . CYS A 1 119 ? -0.210 4.432 -0.042 1.00 90.88 119 CYS A CA 1
ATOM 934 C C . CYS A 1 119 ? 0.960 5.285 -0.543 1.00 90.88 119 CYS A C 1
ATOM 936 O O . CYS A 1 119 ? 1.425 5.090 -1.662 1.00 90.88 119 CYS A O 1
ATOM 938 N N . LEU A 1 120 ? 1.425 6.246 0.254 1.00 88.44 120 LEU A N 1
ATOM 939 C CA . LEU A 1 120 ? 2.515 7.136 -0.130 1.00 88.44 120 LEU A CA 1
ATOM 940 C C . LEU A 1 120 ? 3.861 6.422 -0.155 1.00 88.44 120 LEU A C 1
ATOM 942 O O . LEU A 1 120 ? 4.635 6.665 -1.074 1.00 88.44 120 LEU A O 1
ATOM 946 N N . TYR A 1 121 ? 4.128 5.558 0.821 1.00 88.38 121 TYR A N 1
ATOM 947 C CA . TYR A 1 121 ? 5.389 4.836 0.914 1.00 88.38 121 TYR A CA 1
ATOM 948 C C . TYR A 1 121 ? 5.428 3.669 -0.081 1.00 88.38 121 TYR A C 1
ATOM 950 O O . TYR A 1 121 ? 6.092 3.752 -1.115 1.00 88.38 121 TYR A O 1
ATOM 958 N N . HIS A 1 122 ? 4.622 2.632 0.155 1.00 89.88 122 HIS A N 1
ATOM 959 C CA . HIS A 1 122 ? 4.638 1.416 -0.663 1.00 89.88 122 HIS A CA 1
ATOM 960 C C . HIS A 1 122 ? 4.041 1.626 -2.053 1.00 89.88 122 HIS A C 1
ATOM 962 O O . HIS A 1 122 ? 4.492 1.017 -3.020 1.00 89.88 122 HIS A O 1
ATOM 968 N N . GLY A 1 123 ? 3.048 2.510 -2.197 1.00 87.44 123 GLY A N 1
ATOM 969 C CA . GLY A 1 123 ? 2.510 2.831 -3.519 1.00 87.44 123 GLY A CA 1
ATOM 970 C C . GLY A 1 123 ? 3.555 3.504 -4.408 1.00 87.44 123 GLY A C 1
ATOM 971 O O . GLY A 1 123 ? 3.676 3.150 -5.576 1.00 87.44 123 GLY A O 1
ATOM 972 N N . LEU A 1 124 ? 4.360 4.423 -3.866 1.00 88.62 124 LEU A N 1
ATOM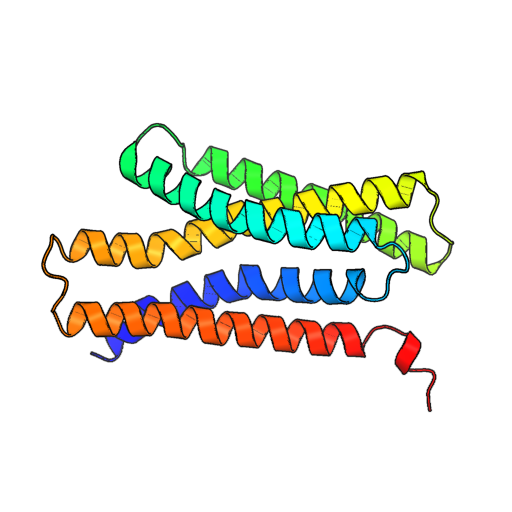 973 C CA . LEU A 1 124 ? 5.427 5.065 -4.633 1.00 88.62 124 LEU A CA 1
ATOM 974 C C . LEU A 1 124 ? 6.507 4.062 -5.056 1.00 88.62 124 LEU A C 1
ATOM 976 O O . LEU A 1 124 ? 6.903 4.058 -6.222 1.00 88.62 124 LEU A O 1
ATOM 980 N N . GLU A 1 125 ? 6.962 3.196 -4.149 1.00 87.81 125 GLU A N 1
ATOM 981 C CA . GLU A 1 125 ? 7.941 2.157 -4.493 1.00 87.81 125 GLU A CA 1
ATOM 982 C C . GLU A 1 125 ? 7.395 1.186 -5.549 1.00 87.81 125 GLU A C 1
ATOM 984 O O . GLU A 1 125 ? 8.094 0.873 -6.515 1.00 87.81 125 GLU A O 1
ATOM 989 N N . LEU A 1 126 ? 6.114 0.819 -5.452 1.00 91.50 126 LEU A N 1
ATOM 990 C CA . LEU A 1 126 ? 5.429 -0.011 -6.440 1.00 91.50 126 LEU A CA 1
ATOM 991 C C . LEU A 1 126 ? 5.417 0.635 -7.836 1.00 91.50 126 LEU A C 1
ATOM 993 O O . LEU A 1 126 ? 5.706 -0.037 -8.826 1.00 91.50 126 LEU A O 1
ATOM 997 N N . TRP A 1 127 ? 5.117 1.933 -7.946 1.00 91.25 127 TRP A N 1
ATOM 998 C CA . TRP A 1 127 ? 5.066 2.632 -9.239 1.00 91.25 127 TRP A CA 1
ATOM 999 C C . TRP A 1 127 ? 6.437 2.887 -9.863 1.00 91.25 127 TRP A C 1
ATOM 1001 O O . TRP A 1 127 ? 6.535 3.019 -11.085 1.00 91.25 127 TRP A O 1
ATOM 1011 N N . LEU A 1 128 ? 7.508 2.934 -9.070 1.00 89.44 128 LEU A N 1
ATOM 1012 C CA . LEU A 1 128 ? 8.861 3.115 -9.599 1.00 89.44 128 LEU A CA 1
ATOM 1013 C C . LEU A 1 128 ? 9.348 1.906 -10.412 1.00 89.44 128 LEU A C 1
ATOM 1015 O O . LEU A 1 128 ? 10.153 2.077 -11.329 1.00 89.44 128 LEU A O 1
ATOM 1019 N N . ILE A 1 129 ? 8.826 0.707 -10.138 1.00 90.19 129 ILE A N 1
ATOM 1020 C CA . ILE A 1 129 ? 9.168 -0.537 -10.846 1.00 90.19 129 ILE A CA 1
ATOM 1021 C C . ILE A 1 129 ? 8.857 -0.448 -12.359 1.00 90.19 129 ILE A C 1
ATOM 1023 O O . ILE A 1 129 ? 9.783 -0.562 -13.176 1.00 90.19 129 ILE A O 1
ATOM 1027 N N . PRO A 1 130 ? 7.603 -0.191 -12.793 1.00 91.12 130 PRO A N 1
ATOM 1028 C CA . PRO A 1 130 ? 7.278 -0.081 -14.212 1.00 91.12 130 PRO A CA 1
ATOM 1029 C C . PRO A 1 130 ? 7.908 1.166 -14.839 1.00 91.12 130 PRO A C 1
ATOM 1031 O O . PRO A 1 130 ? 8.306 1.120 -16.002 1.00 91.12 130 PRO A O 1
ATOM 1034 N N . VAL A 1 131 ? 8.074 2.257 -14.081 1.00 89.00 131 VAL A N 1
ATOM 1035 C CA . VAL A 1 131 ? 8.760 3.462 -14.570 1.00 89.00 131 VAL A CA 1
ATOM 1036 C C . VAL A 1 131 ? 10.207 3.155 -14.951 1.00 89.00 131 VAL A C 1
ATOM 1038 O O . VAL A 1 131 ? 10.637 3.538 -16.039 1.00 89.00 131 VAL A O 1
ATOM 1041 N N . GLY A 1 132 ? 10.947 2.423 -14.115 1.00 85.75 132 GLY A N 1
ATOM 1042 C CA . GLY A 1 132 ? 12.311 1.999 -14.437 1.00 85.75 132 GLY A CA 1
ATOM 1043 C C . GLY A 1 132 ? 12.360 1.145 -15.706 1.00 85.75 132 GLY A C 1
ATOM 1044 O O . GLY A 1 132 ? 13.218 1.343 -16.565 1.00 85.75 132 GLY A O 1
ATOM 1045 N N . THR A 1 133 ? 11.385 0.250 -15.887 1.00 87.06 133 THR A N 1
ATOM 1046 C CA . THR A 1 133 ? 11.265 -0.559 -17.111 1.00 87.06 133 THR A CA 1
ATOM 1047 C C . THR A 1 133 ? 11.017 0.303 -18.354 1.00 87.06 133 THR A C 1
ATOM 1049 O O . THR A 1 133 ? 11.650 0.080 -19.387 1.00 87.06 133 THR A O 1
ATOM 1052 N N . VAL A 1 134 ? 10.149 1.314 -18.261 1.00 88.00 134 VAL A N 1
ATOM 1053 C CA . VAL A 1 134 ? 9.863 2.266 -19.350 1.00 88.00 134 VAL A CA 1
ATOM 1054 C C . VAL A 1 134 ? 11.084 3.123 -19.689 1.00 88.00 134 VAL A C 1
ATOM 1056 O O . VAL A 1 134 ? 11.365 3.335 -20.868 1.00 88.00 134 VAL A O 1
ATOM 1059 N N . GLN A 1 135 ? 11.836 3.580 -18.686 1.00 85.81 135 GLN A N 1
ATOM 1060 C CA . GLN A 1 135 ? 13.058 4.364 -18.890 1.00 85.81 135 GLN A CA 1
ATOM 1061 C C . GLN A 1 135 ? 14.140 3.559 -19.617 1.00 85.81 135 GLN A C 1
ATOM 1063 O O . GLN A 1 135 ? 14.733 4.054 -20.572 1.00 85.81 135 GLN A O 1
ATOM 1068 N N . VAL A 1 136 ? 14.352 2.301 -19.216 1.00 85.31 136 VAL A N 1
ATOM 1069 C CA . VAL A 1 136 ? 15.328 1.401 -19.857 1.00 85.31 136 VAL A CA 1
ATOM 1070 C C . VAL A 1 136 ? 14.929 1.054 -21.293 1.00 85.31 136 VAL A C 1
ATOM 1072 O O . VAL A 1 136 ? 15.799 0.829 -22.130 1.00 85.31 136 VAL A O 1
ATOM 1075 N N . ALA A 1 137 ? 13.632 1.026 -21.606 1.00 84.00 137 ALA A N 1
ATOM 1076 C CA . ALA A 1 137 ? 13.158 0.733 -22.956 1.00 84.00 137 ALA A CA 1
ATOM 1077 C C . ALA A 1 137 ? 13.490 1.836 -23.979 1.00 84.00 137 ALA A C 1
ATOM 1079 O O . ALA A 1 137 ? 13.460 1.554 -25.173 1.00 84.00 137 ALA A O 1
ATOM 1080 N N . MET A 1 138 ? 13.801 3.068 -23.542 1.00 82.31 138 MET A N 1
ATOM 1081 C CA . MET A 1 138 ? 14.215 4.200 -24.394 1.00 82.31 138 MET A CA 1
ATOM 1082 C C . MET A 1 138 ? 13.383 4.369 -25.685 1.00 82.31 138 MET A C 1
ATOM 1084 O O . MET A 1 138 ? 13.923 4.607 -26.761 1.00 82.31 138 MET A O 1
ATOM 1088 N N . GLY A 1 139 ? 12.057 4.220 -25.595 1.00 80.31 139 GLY A N 1
ATOM 1089 C CA . GLY A 1 139 ? 11.143 4.359 -26.739 1.00 80.31 139 GLY A CA 1
ATOM 1090 C C . GLY A 1 139 ? 10.863 3.068 -27.519 1.00 80.31 139 GLY A C 1
ATOM 1091 O O . GLY A 1 139 ? 9.945 3.041 -28.335 1.00 80.31 139 GLY A O 1
ATOM 1092 N N . ASN A 1 140 ? 11.577 1.972 -27.244 1.00 83.81 140 ASN A N 1
ATOM 1093 C CA . ASN A 1 140 ? 11.340 0.670 -27.867 1.00 83.81 140 ASN A CA 1
ATOM 1094 C C . ASN A 1 140 ? 10.432 -0.227 -27.003 1.00 83.81 140 ASN A C 1
ATOM 1096 O O . ASN A 1 140 ? 10.870 -1.179 -26.349 1.00 83.81 140 ASN A O 1
ATOM 1100 N N . TYR A 1 141 ? 9.140 0.102 -26.989 1.00 84.38 141 TYR A N 1
ATOM 1101 C CA . TYR A 1 141 ? 8.139 -0.562 -26.142 1.00 84.38 141 TYR A CA 1
ATOM 1102 C C . TYR A 1 141 ? 7.601 -1.878 -26.720 1.00 84.38 141 TYR A C 1
ATOM 1104 O O . TYR A 1 141 ? 7.074 -2.706 -25.983 1.00 84.38 141 TYR A O 1
ATOM 1112 N N . LEU A 1 142 ? 7.7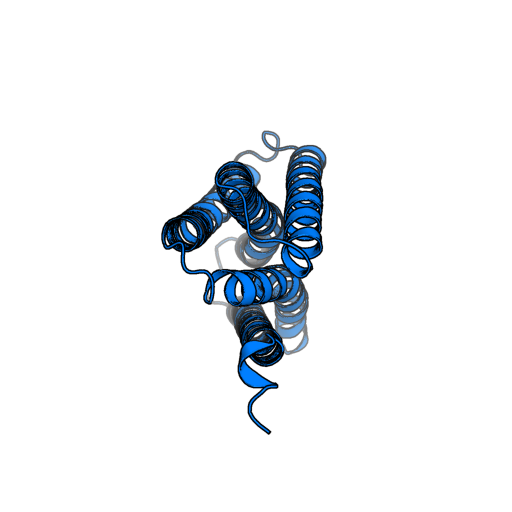54 -2.116 -28.024 1.00 84.62 142 LEU A N 1
ATOM 1113 C CA . LEU A 1 142 ? 7.245 -3.316 -28.702 1.00 84.62 142 LEU A CA 1
ATOM 1114 C C . LEU A 1 142 ? 8.264 -4.464 -28.705 1.00 84.62 142 LEU A C 1
ATOM 1116 O O . LEU A 1 142 ? 8.366 -5.225 -29.664 1.00 84.62 142 LEU A O 1
ATOM 1120 N N . THR A 1 143 ? 9.033 -4.600 -27.625 1.00 89.00 143 THR A N 1
ATOM 1121 C CA . THR A 1 143 ? 9.968 -5.716 -27.461 1.00 89.00 143 THR A CA 1
ATOM 1122 C C . THR A 1 143 ? 9.367 -6.801 -26.580 1.00 89.00 143 THR A C 1
ATOM 1124 O O . THR A 1 143 ? 8.698 -6.527 -25.582 1.00 89.00 143 THR A O 1
ATOM 1127 N N . LEU A 1 144 ? 9.666 -8.062 -26.904 1.00 88.00 144 LEU A N 1
ATOM 1128 C CA . LEU A 1 144 ? 9.249 -9.202 -26.085 1.00 88.00 144 LEU A CA 1
ATOM 1129 C C . LEU A 1 144 ? 9.778 -9.079 -24.646 1.00 88.00 144 LEU A C 1
ATOM 1131 O O . LEU A 1 144 ? 9.068 -9.381 -23.694 1.00 88.00 144 LEU A O 1
ATOM 1135 N N . THR A 1 145 ? 10.991 -8.549 -24.471 1.00 89.19 145 THR A N 1
ATOM 1136 C CA . THR A 1 145 ? 11.576 -8.279 -23.151 1.00 89.19 145 THR A CA 1
ATOM 1137 C C . THR A 1 145 ? 10.766 -7.259 -22.349 1.00 89.19 145 THR A C 1
ATOM 1139 O O . THR A 1 145 ? 10.548 -7.470 -21.157 1.00 89.19 145 THR A O 1
ATOM 1142 N N . PHE A 1 146 ? 10.305 -6.172 -22.976 1.00 90.50 146 PHE A N 1
ATOM 1143 C CA . PHE A 1 146 ? 9.461 -5.173 -22.317 1.00 90.50 146 PHE A CA 1
ATOM 1144 C C . PHE A 1 146 ? 8.117 -5.773 -21.890 1.00 90.50 146 PHE A C 1
ATOM 1146 O O . PHE A 1 146 ? 7.725 -5.639 -20.733 1.00 90.50 146 PHE A O 1
ATOM 1153 N N . LEU A 1 147 ? 7.456 -6.514 -22.784 1.00 91.69 147 LEU A N 1
ATOM 1154 C CA . LEU A 1 147 ? 6.185 -7.181 -22.487 1.00 91.69 147 LEU A CA 1
ATOM 1155 C C . LEU A 1 147 ? 6.315 -8.179 -21.331 1.00 91.69 147 LEU A C 1
ATOM 1157 O O . LEU A 1 147 ? 5.500 -8.167 -20.413 1.00 91.69 147 LEU A O 1
ATOM 1161 N N . VAL A 1 148 ? 7.367 -9.001 -21.331 1.00 93.25 148 VAL A N 1
ATOM 1162 C CA . VAL A 1 148 ? 7.633 -9.974 -20.261 1.00 93.25 148 VAL A CA 1
ATOM 1163 C C . VAL A 1 148 ? 7.879 -9.280 -18.916 1.00 93.25 148 VAL A C 1
ATOM 1165 O O . VAL A 1 148 ? 7.394 -9.751 -17.889 1.00 93.25 148 VAL A O 1
ATOM 1168 N N . LYS A 1 149 ? 8.583 -8.143 -18.908 1.00 92.38 149 LYS A N 1
ATOM 1169 C CA . LYS A 1 149 ? 8.790 -7.332 -17.700 1.00 92.38 149 LYS A CA 1
ATOM 1170 C C . LYS A 1 149 ? 7.481 -6.735 -17.174 1.00 92.38 149 LYS A C 1
ATOM 1172 O O . LYS A 1 149 ? 7.204 -6.844 -15.982 1.00 92.38 149 LYS A O 1
ATOM 1177 N N . MET A 1 150 ? 6.650 -6.174 -18.053 1.00 94.25 150 MET A N 1
ATOM 1178 C CA . MET A 1 150 ? 5.341 -5.632 -17.672 1.00 94.25 150 MET A CA 1
ATOM 1179 C C . MET A 1 150 ? 4.387 -6.724 -17.173 1.00 94.25 150 MET A C 1
ATOM 1181 O O . MET A 1 150 ? 3.691 -6.514 -16.183 1.00 94.25 150 MET A O 1
ATOM 1185 N N . LEU A 1 151 ? 4.398 -7.911 -17.788 1.00 94.94 151 LEU A N 1
ATOM 1186 C CA . LEU A 1 151 ? 3.661 -9.076 -17.289 1.00 94.94 151 LEU A CA 1
ATOM 1187 C C . LEU A 1 151 ? 4.131 -9.493 -15.893 1.00 94.94 151 LEU A C 1
ATOM 1189 O O . LEU A 1 151 ? 3.295 -9.807 -15.051 1.00 94.94 151 LEU A O 1
ATOM 1193 N N . GLY A 1 152 ? 5.442 -9.464 -15.632 1.00 93.50 152 GLY A N 1
ATOM 1194 C CA . GLY A 1 152 ? 5.992 -9.699 -14.296 1.00 93.50 152 GLY A CA 1
ATOM 1195 C C . GLY A 1 152 ? 5.443 -8.698 -13.283 1.00 93.50 152 GLY A C 1
ATOM 1196 O O . GLY A 1 152 ? 4.896 -9.097 -12.261 1.00 93.50 152 GLY A O 1
ATOM 1197 N N . PHE A 1 153 ? 5.489 -7.404 -13.601 1.00 95.25 153 PHE A N 1
ATOM 1198 C CA . PHE A 1 153 ? 4.945 -6.351 -12.740 1.00 95.25 153 PHE A CA 1
ATOM 1199 C C . PHE A 1 153 ? 3.448 -6.541 -12.429 1.00 95.25 153 PHE A C 1
ATOM 1201 O O . PHE A 1 153 ? 3.055 -6.576 -11.262 1.00 95.25 153 PHE A O 1
ATOM 1208 N N . PHE A 1 154 ? 2.608 -6.727 -13.454 1.00 95.81 154 PHE A N 1
ATOM 1209 C CA . PHE A 1 154 ? 1.168 -6.933 -13.256 1.00 95.81 154 PHE A CA 1
ATOM 1210 C C . PHE A 1 154 ? 0.853 -8.248 -12.537 1.00 95.81 154 PHE A C 1
ATOM 1212 O O . PHE A 1 154 ? -0.060 -8.286 -11.713 1.00 95.81 154 PHE A O 1
ATOM 1219 N N . GLY A 1 155 ? 1.624 -9.306 -12.798 1.00 95.62 155 GLY A N 1
ATOM 1220 C CA . GLY A 1 155 ? 1.537 -10.560 -12.054 1.00 95.62 155 GLY A CA 1
ATOM 1221 C C . GLY A 1 155 ? 1.827 -10.357 -10.567 1.00 95.62 155 GLY A C 1
ATOM 1222 O O . GLY A 1 155 ? 1.100 -10.881 -9.727 1.00 95.62 155 GLY A O 1
ATOM 1223 N N . GLY A 1 156 ? 2.831 -9.541 -10.234 1.00 94.06 156 GLY A N 1
ATOM 1224 C CA . GLY A 1 156 ? 3.187 -9.224 -8.853 1.00 94.06 156 GLY A CA 1
ATOM 1225 C C . GLY A 1 156 ? 2.049 -8.503 -8.138 1.00 94.06 156 GLY A C 1
ATOM 1226 O O . GLY A 1 156 ? 1.619 -8.953 -7.080 1.00 94.06 156 GLY A O 1
ATOM 1227 N N . ILE A 1 157 ? 1.478 -7.470 -8.771 1.00 95.19 157 ILE A N 1
ATOM 1228 C CA . ILE A 1 157 ? 0.292 -6.763 -8.255 1.00 95.19 157 ILE A CA 1
ATOM 1229 C C . ILE A 1 157 ? -0.879 -7.721 -8.037 1.00 95.19 157 ILE A C 1
ATOM 1231 O O . ILE A 1 157 ? -1.543 -7.652 -7.003 1.00 95.19 157 ILE A O 1
ATOM 1235 N N . PHE A 1 158 ? -1.148 -8.607 -8.997 1.00 96.19 158 PHE A N 1
ATOM 1236 C CA . PHE A 1 158 ? -2.252 -9.557 -8.902 1.00 96.19 158 PHE A CA 1
ATOM 1237 C C . PHE A 1 158 ? -2.103 -10.481 -7.688 1.00 96.19 158 PHE A C 1
ATOM 1239 O O . PHE A 1 158 ? -3.036 -10.613 -6.893 1.00 96.19 158 PHE A O 1
ATOM 1246 N N . PHE A 1 159 ? -0.926 -11.081 -7.501 1.00 95.50 159 PHE A N 1
ATOM 1247 C CA . PHE A 1 159 ? -0.668 -11.963 -6.363 1.00 95.50 159 PHE A CA 1
ATOM 1248 C C . PHE A 1 159 ? -0.622 -11.205 -5.027 1.00 95.50 159 PHE A C 1
ATOM 1250 O O . PHE A 1 159 ? -1.106 -11.724 -4.018 1.00 95.50 159 PHE A O 1
ATOM 1257 N N . GLY A 1 160 ? -0.128 -9.965 -5.001 1.00 93.81 160 GLY A N 1
ATOM 1258 C CA . GLY A 1 160 ? -0.183 -9.128 -3.802 1.00 93.81 160 GLY A CA 1
ATOM 1259 C C . GLY A 1 160 ? -1.604 -8.734 -3.419 1.00 93.81 160 GLY A C 1
ATOM 1260 O O . GLY A 1 160 ? -1.985 -8.857 -2.256 1.00 93.81 160 GLY A O 1
ATOM 1261 N N . PHE A 1 161 ? -2.438 -8.363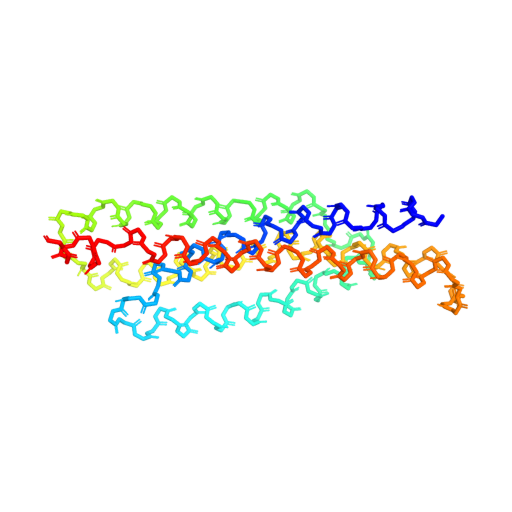 -4.395 1.00 93.06 161 PHE A N 1
ATOM 1262 C CA . PHE A 1 161 ? -3.862 -8.117 -4.165 1.00 93.06 161 PHE A CA 1
ATOM 1263 C C . PHE A 1 161 ? -4.577 -9.374 -3.658 1.00 93.06 161 PHE A C 1
ATOM 1265 O O . PHE A 1 161 ? -5.347 -9.295 -2.700 1.00 93.06 161 PHE A O 1
ATOM 1272 N N . LEU A 1 162 ? -4.291 -10.541 -4.247 1.00 95.38 162 LEU A N 1
ATOM 1273 C CA . LEU A 1 162 ? -4.831 -11.817 -3.778 1.00 95.38 162 LEU A CA 1
ATOM 1274 C C . LEU A 1 162 ? -4.433 -12.084 -2.320 1.00 95.38 162 LEU A C 1
ATOM 1276 O O . LEU A 1 162 ? -5.275 -12.476 -1.517 1.00 95.38 162 LEU A O 1
ATOM 1280 N N . SER A 1 163 ? -3.182 -11.800 -1.959 1.00 92.69 163 SER A N 1
ATOM 1281 C CA . SER A 1 163 ? -2.678 -11.937 -0.588 1.00 92.69 163 SER A CA 1
ATOM 1282 C C . SER A 1 163 ? -3.401 -10.996 0.380 1.00 92.69 163 SER A C 1
ATOM 1284 O O . SER A 1 163 ? -3.851 -11.431 1.439 1.00 92.69 163 SER A O 1
ATOM 1286 N N . GLY A 1 164 ? -3.604 -9.732 -0.002 1.00 91.94 164 GLY A N 1
ATOM 1287 C CA . GLY A 1 164 ? -4.393 -8.772 0.776 1.00 91.94 164 GLY A CA 1
ATOM 1288 C C . GLY A 1 164 ? -5.859 -9.185 0.935 1.00 91.94 164 GLY A C 1
ATOM 1289 O O . GLY A 1 164 ? -6.428 -9.061 2.019 1.00 91.94 164 GLY A O 1
ATOM 1290 N N . TYR A 1 165 ? -6.466 -9.749 -0.111 1.00 92.44 165 TYR A N 1
ATOM 1291 C CA . TYR A 1 165 ? -7.824 -10.291 -0.056 1.00 92.44 165 TYR A CA 1
ATOM 1292 C C . TYR A 1 165 ? -7.933 -11.491 0.896 1.00 92.44 165 TYR A C 1
ATOM 1294 O O . TYR A 1 165 ? -8.875 -11.567 1.690 1.00 92.44 165 TYR A O 1
ATOM 1302 N N . LEU A 1 166 ? -6.965 -12.410 0.855 1.00 92.69 166 LEU A N 1
ATOM 1303 C CA . LEU A 1 166 ? -6.897 -13.544 1.779 1.00 92.69 166 LEU A CA 1
ATOM 1304 C C . LEU A 1 166 ? -6.699 -13.070 3.225 1.00 92.69 166 LEU A C 1
ATOM 1306 O O . LEU A 1 166 ? -7.403 -13.544 4.116 1.00 92.69 166 LEU A O 1
ATOM 1310 N N . ALA A 1 167 ? -5.822 -12.088 3.452 1.00 91.81 167 ALA A N 1
ATOM 1311 C CA . ALA A 1 167 ? -5.614 -11.480 4.765 1.00 91.81 167 ALA A CA 1
ATOM 1312 C C . ALA A 1 167 ? -6.888 -10.805 5.296 1.00 91.81 167 ALA A C 1
ATOM 1314 O O . ALA A 1 167 ? -7.255 -11.014 6.450 1.00 91.81 167 ALA A O 1
ATOM 1315 N N . TYR A 1 168 ? -7.614 -10.069 4.447 1.00 91.44 168 TYR A N 1
ATOM 1316 C CA . TYR A 1 168 ? -8.926 -9.514 4.786 1.00 91.44 168 TYR A CA 1
ATOM 1317 C C . TYR A 1 168 ? -9.909 -10.611 5.214 1.00 91.44 168 TYR A C 1
ATOM 1319 O O . TYR A 1 168 ? -10.557 -10.488 6.252 1.00 91.44 168 TYR A O 1
ATOM 1327 N N . LYS A 1 169 ? -10.020 -11.701 4.441 1.00 89.44 169 LYS A N 1
ATOM 1328 C CA . LYS A 1 169 ? -10.924 -12.815 4.767 1.00 89.44 169 LYS A CA 1
ATOM 1329 C C . LYS A 1 169 ? -10.548 -13.489 6.084 1.00 89.44 169 LYS A C 1
ATOM 1331 O O . LYS A 1 169 ? -11.443 -13.771 6.877 1.00 89.44 169 LYS A O 1
ATOM 1336 N N . ALA A 1 170 ? -9.257 -13.708 6.327 1.00 87.62 170 ALA A N 1
ATOM 1337 C CA . ALA A 1 170 ? -8.759 -14.282 7.573 1.00 87.62 170 ALA A CA 1
ATOM 1338 C C . ALA A 1 170 ? -9.044 -13.363 8.774 1.00 87.62 170 ALA A C 1
ATOM 1340 O O . ALA A 1 170 ? -9.620 -13.805 9.766 1.00 87.62 170 ALA A O 1
ATOM 1341 N N . ALA A 1 171 ? -8.731 -12.070 8.662 1.00 85.25 171 ALA A N 1
ATOM 1342 C CA . ALA A 1 171 ? -8.986 -11.087 9.714 1.00 85.25 171 ALA A CA 1
ATOM 1343 C C . ALA A 1 171 ? -10.489 -10.925 10.007 1.00 85.25 171 ALA A C 1
ATOM 1345 O O . ALA A 1 171 ? -10.899 -10.877 11.164 1.00 85.25 171 ALA A O 1
ATOM 1346 N N . ALA A 1 172 ? -11.330 -10.908 8.970 1.00 83.75 172 ALA A N 1
ATOM 1347 C CA . ALA A 1 172 ? -12.781 -10.840 9.125 1.00 83.75 172 ALA A CA 1
ATOM 1348 C C . ALA A 1 172 ? -13.368 -12.104 9.777 1.00 83.75 172 ALA A C 1
ATOM 1350 O O . ALA A 1 172 ? -14.385 -12.016 10.462 1.00 83.75 172 ALA A O 1
ATOM 1351 N N . ALA A 1 173 ? -12.745 -13.271 9.578 1.00 80.44 173 ALA A N 1
ATOM 1352 C CA . ALA A 1 173 ? -13.151 -14.520 10.221 1.00 80.44 173 ALA A CA 1
ATOM 1353 C C . ALA A 1 173 ? -12.773 -14.573 11.713 1.00 80.44 173 ALA A C 1
ATOM 1355 O O . ALA A 1 173 ? -13.509 -15.165 12.495 1.00 80.44 173 ALA A O 1
ATOM 1356 N N . LEU A 1 174 ? -11.665 -13.936 12.109 1.00 72.75 174 LEU A N 1
ATOM 1357 C CA . LEU A 1 174 ? -11.205 -13.872 13.503 1.00 72.75 174 LEU A CA 1
ATOM 1358 C C . LEU A 1 174 ? -12.022 -12.910 14.379 1.00 72.75 174 LEU A C 1
ATOM 1360 O O . LEU A 1 174 ? -11.948 -12.982 15.607 1.00 72.75 174 LEU A O 1
ATOM 1364 N N . ASN A 1 175 ? -12.793 -12.000 13.777 1.00 64.12 175 ASN A N 1
ATOM 1365 C CA . ASN A 1 175 ? -13.574 -11.032 14.533 1.00 64.12 175 ASN A CA 1
ATOM 1366 C C . ASN A 1 175 ? -14.686 -11.748 15.332 1.00 64.12 175 ASN A C 1
ATOM 1368 O O . ASN A 1 175 ? -15.508 -12.477 14.770 1.00 64.12 175 ASN A O 1
ATOM 1372 N N . HIS A 1 176 ? -14.684 -11.554 16.656 1.00 51.66 176 HIS A N 1
ATOM 1373 C CA . HIS A 1 176 ? -15.355 -12.385 17.670 1.00 51.66 176 HIS A CA 1
ATOM 1374 C C . HIS A 1 176 ? -16.855 -12.647 17.454 1.00 51.66 176 HIS A C 1
ATOM 1376 O O . HIS A 1 176 ? -17.367 -13.641 17.960 1.00 51.66 176 HIS A O 1
ATOM 1382 N N . GLY A 1 177 ? -17.561 -11.835 16.662 1.00 49.78 177 GLY A N 1
ATOM 1383 C CA . GLY A 1 177 ? -18.992 -12.021 16.388 1.00 49.78 177 GLY A CA 1
ATOM 1384 C C . GLY A 1 177 ? -19.367 -13.339 15.690 1.00 49.78 177 GLY A C 1
ATOM 1385 O O . GLY A 1 177 ? -20.545 -13.679 15.650 1.00 49.78 177 GLY A O 1
ATOM 1386 N N . ARG A 1 178 ? -18.400 -14.097 15.148 1.00 43.91 178 ARG A N 1
ATOM 1387 C CA . ARG A 1 178 ? -18.636 -15.413 14.517 1.00 43.91 178 ARG A CA 1
ATOM 1388 C C . ARG A 1 178 ? -18.143 -16.625 15.308 1.00 43.91 178 ARG A C 1
ATOM 1390 O O . ARG A 1 178 ? -18.545 -17.732 14.976 1.00 43.91 178 ARG A O 1
ATOM 1397 N N . LEU A 1 179 ? -17.330 -16.436 16.347 1.00 43.16 179 LEU A N 1
ATOM 1398 C CA . LEU A 1 179 ? -16.864 -17.533 17.210 1.00 43.16 179 LEU A CA 1
ATOM 1399 C C . LEU A 1 179 ? -17.880 -17.909 18.304 1.00 43.16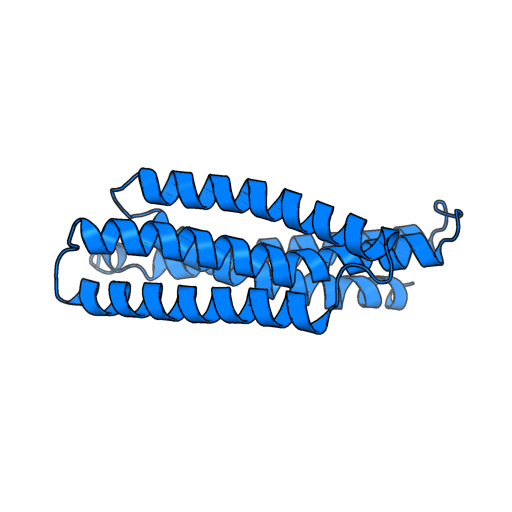 179 LEU A C 1
ATOM 1401 O O . LEU A 1 179 ? -17.698 -18.919 18.969 1.00 43.16 179 LEU A O 1
ATOM 1405 N N . VAL A 1 180 ? -18.960 -17.133 18.457 1.00 39.69 180 VAL A N 1
ATOM 1406 C CA . VAL A 1 180 ? -20.077 -17.414 19.386 1.00 39.69 180 VAL A CA 1
ATOM 1407 C C . VAL A 1 180 ? -21.193 -18.246 18.718 1.00 39.69 180 VAL A C 1
ATOM 1409 O O . VAL A 1 180 ? -22.226 -18.504 19.320 1.00 39.69 180 VAL A O 1
ATOM 1412 N N . PHE A 1 181 ? -20.997 -18.695 17.471 1.00 34.75 181 PHE A N 1
ATOM 1413 C CA . PHE A 1 181 ? -21.849 -19.705 16.828 1.00 34.75 181 PHE A CA 1
ATOM 1414 C C . PHE A 1 181 ? -21.129 -21.056 16.763 1.00 34.75 181 PHE A C 1
ATOM 1416 O O . PHE A 1 181 ? -20.828 -21.555 15.678 1.00 34.75 181 PHE A O 1
ATOM 1423 N N . VAL A 1 182 ? -20.858 -21.623 17.938 1.00 36.94 182 VAL A N 1
ATOM 1424 C CA . VAL A 1 182 ? -20.867 -23.071 18.198 1.00 36.94 182 VAL A CA 1
ATOM 1425 C C . VAL A 1 182 ? -21.535 -23.277 19.548 1.00 36.94 182 VAL A C 1
ATOM 1427 O O . VAL A 1 182 ? -21.138 -22.563 20.495 1.00 36.94 182 VAL A O 1
#

Radius of gyration: 18.89 Å; chains: 1; bounding box: 38×41×57 Å

Secondary structure (DSSP, 8-state):
-HHHHHHHHHHHHHHHHHHHHHHHHHHHHHTT-S-HHHHHHHHHHHHHHHHHHHHHHHHHHHHSSSS-HHHHHHHHHHHHHHHHHHHHHHHHHHTTSPPPHHHHHHHHHHHHHHHHHHHHHHHHHHHHHHHHHHHHHTT--S-HHHHHHHHHHHHHHHHHHHHHHHHHHHHHHHSGGGTT--

pLDDT: mean 85.58, std 10.92, range [34.75, 96.19]